Protein AF-A0A6I9PWW5-F1 (afdb_monomer)

Secondary structure (DSSP, 8-state):
-------------HHHHHHHHHHHHHHHHHHHHHHHHHHHHHHH----SGGGSTT---HHHHHHHHHHHHHHHHHHIIIIIS---HHHHHHHHHTS-HHHHHHHHHHHHHHHHHTT-SPPP------

Sequence (127 aa):
MPRCRNRKTVNLYPFQIHSIFLSSFGSLIGPFGGFFASGFKRAFKIKDFANTIPGHGGIMDRFDCQYLMATFTHVYIASFIRGPNPSKVLQQLLMLQPIQQLGVFHTLHSHLRERGMLPPAAAPQAE

Mean predicted aligned error: 14.58 Å

InterPro domains:
  IPR000374 Phosphatidate cytidylyltransferase [PS01315] (38-64)
  IPR016720 Phosphatidate cytidylyltransferase, eukaryota [PTHR13773] (3-118)

Organism: NCBI:txid8208

pLDDT: mean 76.42, std 14.26, range [38.59, 92.69]

Radius of gyration: 27.8 Å; Cα contacts (8 Å, |Δi|>4): 27; chains: 1; bounding box: 57×75×75 Å

Foldseek 3Di:
DDDDPDDDDDDDDPVNVVCVVLVVVCVVCVVVLVVVQVVVCVVPVDPPVQVVDPPDPCPPSVCVSVVVSVVVVVVCCVPPPDDDDVVVVVVVLVPDPPVVNVVVVVVVVVVCVVVVNDDDPPDPPDD

Solvent-accessible surface area (backbone atoms only — not comparable to full-atom values): 7943 Å² total; per-residue (Å²): 136,85,83,82,81,81,77,78,83,76,88,78,55,73,68,57,59,54,48,51,55,54,49,54,50,47,66,64,49,55,65,50,24,60,51,49,37,56,51,52,63,63,72,63,74,72,84,72,81,61,77,83,55,89,85,68,82,54,64,67,42,53,49,53,40,50,50,53,52,48,52,51,51,52,51,47,41,56,70,77,66,47,69,90,48,68,69,59,53,51,51,56,49,70,72,43,56,72,71,59,40,51,54,52,48,54,55,52,52,52,53,38,42,75,69,65,77,47,78,75,77,78,68,82,79,83,127

Structure (mmCIF, N/CA/C/O backbone):
data_AF-A0A6I9PWW5-F1
#
_entry.id   AF-A0A6I9PWW5-F1
#
loop_
_atom_site.group_PDB
_atom_site.id
_atom_site.type_symbol
_atom_site.label_atom_id
_atom_site.label_alt_id
_atom_site.label_comp_id
_atom_site.label_asym_id
_atom_site.label_entity_id
_atom_site.label_seq_id
_atom_site.pdbx_PDB_ins_code
_atom_site.Cartn_x
_atom_site.Cartn_y
_atom_site.Cartn_z
_atom_site.occupancy
_atom_site.B_iso_or_equiv
_atom_site.auth_seq_id
_atom_site.auth_comp_id
_atom_site.auth_asym_id
_atom_site.auth_atom_id
_atom_site.pdbx_PDB_model_num
ATOM 1 N N . MET A 1 1 ? -6.521 -50.732 4.452 1.00 44.50 1 MET A N 1
ATOM 2 C CA . MET A 1 1 ? -5.365 -49.870 4.798 1.00 44.50 1 MET A CA 1
ATOM 3 C C . MET A 1 1 ? -5.805 -48.407 4.795 1.00 44.50 1 MET A C 1
ATOM 5 O O . MET A 1 1 ? -6.199 -47.942 3.730 1.00 44.50 1 MET A O 1
ATOM 9 N N . PRO A 1 2 ? -5.787 -47.675 5.925 1.00 56.53 2 PRO A N 1
ATOM 10 C CA . PRO A 1 2 ? -6.132 -46.255 5.942 1.00 56.53 2 PRO A CA 1
ATOM 11 C C . PRO A 1 2 ? -4.874 -45.377 5.797 1.00 56.53 2 PRO A C 1
ATOM 13 O O . PRO A 1 2 ? -3.888 -45.550 6.508 1.00 56.53 2 PRO A O 1
ATOM 16 N N . ARG A 1 3 ? -4.901 -44.421 4.858 1.00 60.81 3 ARG A N 1
ATOM 17 C CA . ARG A 1 3 ? -3.882 -43.367 4.697 1.00 60.81 3 ARG A CA 1
ATOM 18 C C . ARG A 1 3 ? -4.080 -42.309 5.790 1.00 60.81 3 ARG A C 1
ATOM 20 O O . ARG A 1 3 ? -5.031 -41.534 5.721 1.00 60.81 3 ARG A O 1
ATOM 27 N N . CYS A 1 4 ? -3.165 -42.221 6.753 1.00 55.47 4 CYS A N 1
ATOM 28 C CA . CYS A 1 4 ? -3.089 -41.089 7.679 1.00 55.47 4 CYS A CA 1
ATOM 29 C C . CYS A 1 4 ? -2.702 -39.814 6.909 1.00 55.47 4 CYS A C 1
ATOM 31 O O . CYS A 1 4 ? -1.545 -39.615 6.537 1.00 55.47 4 CYS A O 1
ATOM 33 N N . ARG A 1 5 ? -3.677 -38.940 6.638 1.00 69.31 5 ARG A N 1
ATOM 34 C CA . ARG A 1 5 ? -3.452 -37.603 6.073 1.00 69.31 5 ARG A CA 1
ATOM 35 C C . ARG A 1 5 ? -2.875 -36.705 7.171 1.00 69.31 5 ARG A C 1
ATOM 37 O O . ARG A 1 5 ? -3.615 -36.115 7.949 1.00 69.31 5 ARG A O 1
ATOM 44 N N . ASN A 1 6 ? -1.548 -36.626 7.234 1.00 63.56 6 ASN A N 1
ATOM 45 C CA . ASN A 1 6 ? -0.812 -35.745 8.138 1.00 63.56 6 ASN A CA 1
ATOM 46 C C . ASN A 1 6 ? -1.094 -34.272 7.776 1.00 63.56 6 ASN A C 1
ATOM 48 O O . ASN A 1 6 ? -0.493 -33.721 6.852 1.00 63.56 6 ASN A O 1
ATOM 52 N N . ARG A 1 7 ? -2.059 -33.641 8.456 1.00 60.31 7 ARG A N 1
ATOM 53 C CA . ARG A 1 7 ? -2.260 -32.189 8.395 1.00 60.31 7 ARG A CA 1
ATOM 54 C C . ARG A 1 7 ? -1.186 -31.533 9.258 1.00 60.31 7 ARG A C 1
ATOM 56 O O . ARG A 1 7 ? -1.355 -31.404 10.464 1.00 60.31 7 ARG A O 1
ATOM 63 N N . LYS A 1 8 ? -0.089 -31.102 8.634 1.00 73.38 8 LYS A N 1
ATOM 64 C CA . LYS A 1 8 ? 0.874 -30.206 9.281 1.00 73.38 8 LYS A CA 1
ATOM 65 C C . LYS A 1 8 ? 0.184 -28.858 9.504 1.00 73.38 8 LYS A C 1
ATOM 67 O O . LYS A 1 8 ? -0.067 -28.132 8.545 1.00 73.38 8 LYS A O 1
ATOM 72 N N . THR A 1 9 ? -0.174 -28.544 10.744 1.00 76.06 9 THR A N 1
ATOM 73 C CA . THR A 1 9 ? -0.642 -27.207 11.123 1.00 76.06 9 THR A CA 1
ATOM 74 C C . THR A 1 9 ? 0.554 -26.265 11.094 1.00 76.06 9 THR A C 1
ATOM 76 O O . THR A 1 9 ? 1.461 -26.386 11.916 1.00 76.06 9 THR A O 1
ATOM 79 N N . VAL A 1 10 ? 0.591 -25.365 10.115 1.00 76.62 10 VAL A N 1
ATOM 80 C CA . VAL A 1 10 ? 1.613 -24.317 10.040 1.00 76.62 10 VAL A CA 1
ATOM 81 C C . VAL A 1 10 ? 1.153 -23.124 10.866 1.00 76.62 10 VAL A C 1
ATOM 83 O O . VAL A 1 10 ? 0.047 -22.622 10.675 1.00 76.62 10 VAL A O 1
ATOM 86 N N . ASN A 1 11 ? 1.987 -22.694 11.809 1.00 80.62 11 ASN A N 1
ATOM 87 C CA . ASN A 1 11 ? 1.721 -21.498 12.594 1.00 80.62 11 ASN A CA 1
ATOM 88 C C . ASN A 1 11 ? 2.230 -20.295 11.792 1.00 80.62 11 ASN A C 1
ATOM 90 O O . ASN A 1 11 ? 3.439 -20.119 11.642 1.00 80.62 11 ASN A O 1
ATOM 94 N N . LEU A 1 12 ? 1.306 -19.545 11.192 1.00 79.62 12 LEU A N 1
ATOM 95 C CA . LEU A 1 12 ? 1.622 -18.391 10.357 1.00 79.62 12 LEU A CA 1
ATOM 96 C C . LEU A 1 12 ? 1.495 -17.116 11.182 1.00 79.62 12 LEU A C 1
ATOM 98 O O . LEU A 1 12 ? 0.441 -16.832 11.750 1.00 79.62 12 LEU A O 1
ATOM 102 N N . TYR A 1 13 ? 2.558 -16.324 11.208 1.00 86.06 13 TYR A N 1
ATOM 103 C CA . TYR A 1 13 ? 2.501 -14.992 11.793 1.00 86.06 13 TYR A CA 1
ATOM 104 C C . TYR A 1 13 ? 1.826 -14.017 10.818 1.00 86.06 13 TYR A C 1
ATOM 106 O O . TYR A 1 13 ? 2.004 -14.145 9.604 1.00 86.06 13 TYR A O 1
ATOM 114 N N . PRO A 1 14 ? 1.113 -12.987 11.308 1.00 83.19 14 PRO A N 1
ATOM 115 C CA . PRO A 1 14 ? 0.413 -12.024 10.452 1.00 83.19 14 PRO A CA 1
ATOM 116 C C . PRO A 1 14 ? 1.338 -11.344 9.429 1.00 83.19 14 PRO A C 1
ATOM 118 O O . PRO A 1 14 ? 0.931 -11.096 8.295 1.00 83.19 14 PRO A O 1
ATOM 121 N N . PHE A 1 15 ? 2.617 -11.132 9.765 1.00 86.94 15 PHE A N 1
ATOM 122 C CA . PHE A 1 15 ? 3.592 -10.570 8.823 1.00 86.94 15 PHE A CA 1
ATOM 123 C C . PHE A 1 15 ? 3.823 -11.459 7.588 1.00 86.94 15 PHE A C 1
ATOM 125 O O . PHE A 1 15 ? 4.075 -10.938 6.504 1.00 86.94 15 PHE A O 1
ATOM 132 N N . GLN A 1 16 ? 3.725 -12.787 7.734 1.00 90.94 16 GLN A N 1
ATOM 133 C CA . GLN A 1 16 ? 3.949 -13.743 6.644 1.00 90.94 16 GLN A CA 1
ATOM 134 C C . GLN A 1 16 ? 2.804 -13.697 5.634 1.00 90.94 16 GLN A C 1
ATOM 136 O O . GLN A 1 16 ? 3.020 -13.823 4.435 1.00 90.94 16 GLN A O 1
ATOM 141 N N . ILE A 1 17 ? 1.581 -13.463 6.109 1.00 89.00 17 ILE A N 1
ATOM 142 C CA . ILE A 1 17 ? 0.425 -13.278 5.233 1.00 89.00 17 ILE A CA 1
ATOM 143 C C . ILE A 1 17 ? 0.634 -12.009 4.400 1.00 89.00 17 ILE A C 1
ATOM 145 O O . ILE A 1 17 ? 0.533 -12.047 3.175 1.00 89.00 17 ILE A O 1
ATOM 149 N N . HIS A 1 18 ? 1.016 -10.899 5.039 1.00 90.81 18 HIS A N 1
ATOM 150 C CA . HIS A 1 18 ? 1.260 -9.649 4.324 1.00 90.81 18 HIS A CA 1
ATOM 151 C C . HIS A 1 18 ? 2.427 -9.732 3.334 1.00 90.81 18 HIS A C 1
ATOM 153 O O . HIS A 1 18 ? 2.329 -9.153 2.252 1.00 90.81 18 HIS A O 1
ATOM 159 N N . SER A 1 19 ? 3.501 -10.455 3.666 1.00 91.00 19 SER A N 1
ATOM 160 C CA . SER A 1 19 ? 4.646 -10.613 2.767 1.00 91.00 19 SER A CA 1
ATOM 161 C C . SER A 1 19 ? 4.294 -11.411 1.513 1.00 91.00 19 SER A C 1
ATOM 163 O O . SER A 1 19 ? 4.776 -11.063 0.439 1.00 91.00 19 SER A O 1
ATOM 165 N N . ILE A 1 20 ? 3.408 -12.411 1.606 1.00 92.69 20 ILE A N 1
ATOM 166 C CA . ILE A 1 20 ? 2.923 -13.171 0.443 1.00 92.69 20 ILE A CA 1
ATOM 167 C C . ILE A 1 20 ? 2.188 -12.254 -0.540 1.00 92.69 20 ILE A C 1
ATOM 169 O O . ILE A 1 20 ? 2.466 -12.297 -1.741 1.00 92.69 20 ILE A O 1
ATOM 173 N N . PHE A 1 21 ? 1.294 -11.393 -0.051 1.00 90.31 21 PHE A N 1
ATOM 174 C CA . PHE A 1 21 ? 0.572 -10.443 -0.903 1.00 90.31 21 PHE A CA 1
ATOM 175 C C . PHE A 1 21 ? 1.508 -9.415 -1.549 1.00 90.31 21 PHE A C 1
ATOM 177 O O . PHE A 1 21 ? 1.437 -9.196 -2.758 1.00 90.31 21 PHE A O 1
ATOM 184 N N . LEU A 1 22 ? 2.419 -8.826 -0.767 1.00 91.56 22 LEU A N 1
ATOM 185 C CA . LEU A 1 22 ? 3.349 -7.808 -1.264 1.00 91.56 22 LEU A CA 1
ATOM 186 C C . LEU A 1 22 ? 4.339 -8.388 -2.291 1.00 91.56 22 LEU A C 1
ATOM 188 O O . LEU A 1 22 ? 4.609 -7.769 -3.318 1.00 91.56 22 LEU A O 1
ATOM 192 N N . SER A 1 23 ? 4.829 -9.604 -2.033 1.00 92.12 23 SER A N 1
ATOM 193 C CA . SER A 1 23 ? 5.684 -10.384 -2.936 1.00 92.12 23 SER A CA 1
ATOM 194 C C . SER A 1 23 ? 4.977 -10.703 -4.252 1.00 92.12 23 SER A C 1
ATOM 196 O O . SER A 1 23 ? 5.517 -10.442 -5.327 1.00 92.12 23 SER A O 1
ATOM 198 N N . SER A 1 24 ? 3.739 -11.201 -4.175 1.00 92.25 24 SER A N 1
ATOM 199 C CA . SER A 1 24 ? 2.951 -11.558 -5.360 1.00 92.25 24 SER A CA 1
ATOM 200 C C . SER A 1 24 ? 2.702 -10.337 -6.244 1.00 92.25 24 SER A C 1
ATOM 202 O O . SER A 1 24 ? 2.892 -10.401 -7.456 1.00 92.25 24 SER A O 1
ATOM 204 N N . PHE A 1 25 ? 2.351 -9.199 -5.638 1.00 90.12 25 PHE A N 1
ATOM 205 C CA . PHE A 1 25 ? 2.191 -7.943 -6.364 1.00 90.12 25 PHE A CA 1
ATOM 206 C C . PHE A 1 25 ? 3.499 -7.492 -7.031 1.00 90.12 25 PHE A C 1
ATOM 208 O O . PHE A 1 25 ? 3.513 -7.211 -8.228 1.00 90.12 25 PHE A O 1
ATOM 215 N N . GLY A 1 26 ? 4.612 -7.482 -6.290 1.00 88.94 26 GLY A N 1
ATOM 216 C CA . GLY A 1 26 ? 5.918 -7.094 -6.827 1.00 88.94 26 GLY A CA 1
ATOM 217 C C . GLY A 1 26 ? 6.375 -7.978 -7.989 1.00 88.94 26 GLY A C 1
ATOM 218 O O . GLY A 1 26 ? 6.894 -7.469 -8.980 1.00 88.94 26 GLY A O 1
ATOM 219 N N . SER A 1 27 ? 6.118 -9.285 -7.912 1.00 90.56 27 SER A N 1
ATOM 220 C CA . SER A 1 27 ? 6.433 -10.230 -8.987 1.00 90.56 27 SER A CA 1
ATOM 221 C C . SER A 1 27 ? 5.629 -9.972 -10.262 1.00 90.56 27 SER A C 1
ATOM 223 O O . SER A 1 27 ? 6.140 -10.212 -11.354 1.00 90.56 27 SER A O 1
ATOM 225 N N . LEU A 1 28 ? 4.382 -9.511 -10.141 1.00 86.44 28 LEU A N 1
ATOM 226 C CA . LEU A 1 28 ? 3.533 -9.196 -11.288 1.00 86.44 28 LEU A CA 1
ATOM 227 C C . LEU A 1 28 ? 3.891 -7.845 -11.908 1.00 86.44 28 LEU A C 1
ATOM 229 O O . LEU A 1 28 ? 3.921 -7.741 -13.127 1.00 86.44 28 LEU A O 1
ATOM 233 N N . ILE A 1 29 ? 4.182 -6.829 -11.091 1.00 84.75 29 ILE A N 1
ATOM 234 C CA . ILE A 1 29 ? 4.450 -5.456 -11.547 1.00 84.75 29 ILE A CA 1
ATOM 235 C C . ILE A 1 29 ? 5.893 -5.247 -12.018 1.00 84.75 29 ILE A C 1
ATOM 237 O O . ILE A 1 29 ? 6.127 -4.454 -12.931 1.00 84.75 29 ILE A O 1
ATOM 241 N N . GLY A 1 30 ? 6.857 -5.989 -11.466 1.00 81.12 30 GLY A N 1
ATOM 242 C CA . GLY A 1 30 ? 8.274 -5.896 -11.833 1.00 81.12 30 GLY A CA 1
ATOM 243 C C . GLY A 1 30 ? 8.539 -5.952 -13.349 1.00 81.12 30 GLY A C 1
ATOM 244 O O . GLY A 1 30 ? 9.214 -5.060 -13.867 1.00 81.12 30 GLY A O 1
ATOM 245 N N . PRO A 1 31 ? 7.969 -6.921 -14.092 1.00 80.06 31 PRO A N 1
ATOM 246 C CA . PRO A 1 31 ? 8.082 -6.979 -15.550 1.00 80.06 31 PRO A CA 1
ATOM 247 C C . PRO A 1 31 ? 7.508 -5.749 -16.272 1.00 80.06 31 PRO A C 1
ATOM 249 O O . PRO A 1 31 ? 8.079 -5.305 -17.268 1.00 80.06 31 PRO A O 1
ATOM 252 N N . PHE A 1 32 ? 6.418 -5.156 -15.769 1.00 78.00 32 PHE A N 1
ATOM 253 C CA . PHE A 1 32 ? 5.787 -3.981 -16.385 1.00 78.00 32 PHE A CA 1
ATOM 254 C C . PHE A 1 32 ? 6.635 -2.712 -16.268 1.00 78.00 32 PHE A C 1
ATOM 256 O O . PHE A 1 32 ? 6.605 -1.894 -17.186 1.00 78.00 32 PHE A O 1
ATOM 263 N N . GLY A 1 33 ? 7.454 -2.574 -15.220 1.00 73.62 33 GLY A N 1
ATOM 264 C CA . GLY A 1 33 ? 8.380 -1.443 -15.082 1.00 73.62 33 GLY A CA 1
ATOM 265 C C . GLY A 1 33 ? 9.387 -1.349 -16.236 1.00 73.62 33 GLY A C 1
ATOM 266 O O . GLY A 1 33 ? 9.632 -0.267 -16.765 1.00 73.62 33 GLY A O 1
ATOM 267 N N . GLY A 1 34 ? 9.903 -2.492 -16.705 1.00 70.00 34 GLY A N 1
ATOM 268 C CA . GLY A 1 34 ? 10.798 -2.548 -17.869 1.00 70.00 34 GLY A CA 1
ATOM 269 C C . GLY A 1 34 ? 10.105 -2.200 -19.195 1.00 70.00 34 GLY A C 1
ATOM 270 O O . GLY A 1 34 ? 10.721 -1.616 -20.093 1.00 70.00 34 GLY A O 1
ATOM 271 N N . PHE A 1 35 ? 8.809 -2.504 -19.318 1.00 74.00 35 PHE A N 1
ATOM 272 C CA . PHE A 1 35 ? 8.008 -2.120 -20.482 1.00 74.00 35 PHE A CA 1
ATOM 273 C C . PHE A 1 35 ? 7.651 -0.629 -20.482 1.00 74.00 35 PHE A C 1
ATOM 275 O O . PHE A 1 35 ? 7.715 -0.002 -21.540 1.00 74.00 35 PHE A O 1
ATOM 282 N N . PHE A 1 36 ? 7.342 -0.050 -19.318 1.00 74.38 36 PHE A N 1
ATOM 283 C CA . PHE A 1 36 ? 7.072 1.383 -19.157 1.00 74.38 36 PHE A CA 1
ATOM 284 C C . PHE A 1 36 ? 8.288 2.226 -19.535 1.00 74.38 36 PHE A C 1
ATOM 286 O O . PHE A 1 36 ? 8.203 3.078 -20.417 1.00 74.38 36 PHE A O 1
ATOM 293 N N . ALA A 1 37 ? 9.443 1.874 -18.976 1.00 70.50 37 ALA A N 1
ATOM 294 C CA . ALA A 1 37 ? 10.765 2.347 -19.362 1.00 70.50 37 ALA A CA 1
ATOM 295 C C . ALA A 1 37 ? 10.974 2.389 -20.887 1.00 70.50 37 ALA A C 1
ATOM 297 O O . ALA A 1 37 ? 11.267 3.427 -21.488 1.00 70.50 37 ALA A O 1
ATOM 298 N N . SER A 1 38 ? 10.795 1.240 -21.545 1.00 71.75 38 SER A N 1
ATOM 299 C CA . SER A 1 38 ? 10.969 1.099 -22.994 1.00 71.75 38 SER A CA 1
ATOM 300 C C . SER A 1 38 ? 9.967 1.947 -23.797 1.00 71.75 38 SER A C 1
ATOM 302 O O . SER A 1 38 ? 10.342 2.607 -24.770 1.00 71.75 38 SER A O 1
ATOM 304 N N . GLY A 1 39 ? 8.700 1.984 -23.373 1.00 74.38 39 GLY A N 1
ATOM 305 C CA . GLY A 1 39 ? 7.639 2.763 -24.013 1.00 74.38 39 GLY A CA 1
ATOM 306 C C . GLY A 1 39 ? 7.836 4.272 -23.879 1.00 74.38 39 GLY A C 1
ATOM 307 O O . GLY A 1 39 ? 7.699 4.996 -24.865 1.00 74.38 39 GLY A O 1
ATOM 308 N N . PHE A 1 40 ? 8.234 4.741 -22.697 1.00 74.25 40 PHE A N 1
ATOM 309 C CA . PHE A 1 40 ? 8.474 6.154 -22.411 1.00 74.25 40 PHE A CA 1
ATOM 310 C C . PHE A 1 40 ? 9.679 6.687 -23.196 1.00 74.25 40 PHE A C 1
ATOM 312 O O . PHE A 1 40 ? 9.589 7.735 -23.840 1.00 74.25 40 PHE A O 1
ATOM 319 N N . LYS A 1 41 ? 10.768 5.902 -23.265 1.00 68.56 41 LYS A N 1
ATOM 320 C CA . LYS A 1 41 ? 11.927 6.194 -24.129 1.00 68.56 41 LYS A CA 1
ATOM 321 C C . LYS A 1 41 ? 11.537 6.342 -25.605 1.00 68.56 41 LYS A C 1
ATOM 323 O O . LYS A 1 41 ? 12.120 7.161 -26.312 1.00 68.56 41 LYS A O 1
ATOM 328 N N . ARG A 1 42 ? 10.536 5.589 -26.080 1.00 70.88 42 ARG A N 1
ATOM 329 C CA . ARG A 1 42 ? 10.038 5.674 -27.464 1.00 70.88 42 ARG A CA 1
ATOM 330 C C . ARG A 1 42 ? 9.090 6.856 -27.687 1.00 70.88 42 ARG A C 1
ATOM 332 O O . ARG A 1 42 ? 9.125 7.455 -28.758 1.00 70.88 42 ARG A O 1
ATOM 339 N N . ALA A 1 43 ? 8.260 7.180 -26.697 1.00 70.81 43 ALA A N 1
ATOM 340 C CA . ALA A 1 43 ? 7.262 8.244 -26.777 1.00 70.81 43 ALA A CA 1
ATOM 341 C C . ALA A 1 43 ? 7.888 9.643 -26.774 1.00 70.81 43 ALA A C 1
ATOM 343 O O . ALA A 1 43 ? 7.421 10.517 -27.499 1.00 70.81 43 ALA A O 1
ATOM 344 N N . PHE A 1 44 ? 8.960 9.851 -26.005 1.00 65.19 44 PHE A N 1
ATOM 345 C CA . PHE A 1 44 ? 9.507 11.194 -25.843 1.00 65.19 44 PHE A CA 1
ATOM 346 C C . PHE A 1 44 ? 10.520 11.604 -26.901 1.00 65.19 44 PHE A C 1
ATOM 348 O O . PHE A 1 44 ? 10.733 12.799 -27.020 1.00 65.19 44 PHE A O 1
ATOM 355 N N . LYS A 1 45 ? 11.123 10.691 -27.684 1.00 61.62 45 LYS A N 1
ATOM 356 C CA . LYS A 1 45 ? 12.115 10.982 -28.757 1.00 61.62 45 LYS A CA 1
ATOM 357 C C . LYS A 1 45 ? 13.270 11.951 -28.396 1.00 61.62 45 LYS A C 1
ATOM 359 O O . LYS A 1 45 ? 14.118 12.211 -29.243 1.00 61.62 45 LYS A O 1
ATOM 364 N N . ILE A 1 46 ? 13.341 12.450 -27.162 1.00 53.78 46 ILE A N 1
ATOM 365 C CA . ILE A 1 46 ? 14.328 13.390 -26.645 1.00 53.78 46 ILE A CA 1
ATOM 366 C C . ILE A 1 46 ? 15.464 12.552 -26.078 1.00 53.78 46 ILE A C 1
ATOM 368 O O . ILE A 1 46 ? 15.334 11.901 -25.041 1.00 53.78 46 ILE A O 1
ATOM 372 N N . LYS A 1 47 ? 16.582 12.552 -26.797 1.00 56.78 47 LYS A N 1
ATOM 373 C CA . LYS A 1 47 ? 17.806 11.839 -26.442 1.00 56.78 47 LYS A CA 1
ATOM 374 C C . LYS A 1 47 ? 18.774 12.726 -25.648 1.00 56.78 47 LYS A C 1
ATOM 376 O O . LYS A 1 47 ? 19.947 12.413 -25.609 1.00 56.78 47 LYS A O 1
ATOM 381 N N . ASP A 1 48 ? 18.329 13.799 -24.987 1.00 50.28 48 ASP A N 1
ATOM 382 C CA . ASP A 1 48 ? 19.276 14.838 -24.531 1.00 50.28 48 ASP A CA 1
ATOM 383 C C . ASP A 1 48 ? 19.140 15.310 -23.076 1.00 50.28 48 ASP A C 1
ATOM 385 O O . ASP A 1 48 ? 19.671 16.355 -22.722 1.00 50.28 48 ASP A O 1
ATOM 389 N N . PHE A 1 49 ? 18.550 14.509 -22.182 1.00 48.25 49 PHE A N 1
ATOM 390 C CA . PHE A 1 49 ? 18.824 14.657 -20.735 1.00 48.25 49 PHE A CA 1
ATOM 391 C C . PHE A 1 49 ? 19.840 13.630 -20.206 1.00 48.25 49 PHE A C 1
ATOM 393 O O . PHE A 1 49 ? 20.229 13.677 -19.043 1.00 48.25 49 PHE A O 1
ATOM 400 N N . ALA A 1 50 ? 20.315 12.718 -21.061 1.00 48.44 50 ALA A N 1
ATOM 401 C CA . ALA A 1 50 ? 21.323 11.713 -20.716 1.00 48.44 50 ALA A CA 1
ATOM 402 C C . ALA A 1 50 ? 22.779 12.203 -20.887 1.00 48.44 50 ALA A C 1
ATOM 404 O O . ALA A 1 50 ? 23.703 11.474 -20.536 1.00 48.44 50 ALA A O 1
ATOM 405 N N . ASN A 1 51 ? 23.006 13.420 -21.397 1.00 46.88 51 ASN A N 1
ATOM 406 C CA . ASN A 1 51 ? 24.357 13.928 -21.678 1.00 46.88 51 ASN A CA 1
ATOM 407 C C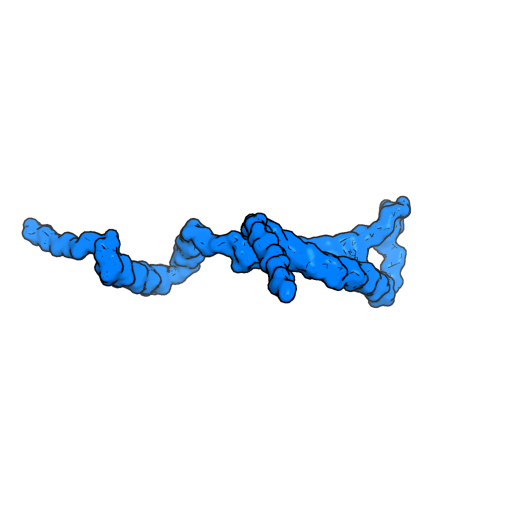 . ASN A 1 51 ? 25.067 14.555 -20.468 1.00 46.88 51 ASN A C 1
ATOM 409 O O . ASN A 1 51 ? 26.226 14.939 -20.587 1.00 46.88 51 ASN A O 1
ATOM 413 N N . THR A 1 52 ? 24.430 14.652 -19.298 1.00 48.53 52 THR A N 1
ATOM 414 C CA . THR A 1 52 ? 25.104 15.209 -18.112 1.00 48.53 52 THR A CA 1
ATOM 415 C C . THR A 1 52 ? 25.906 14.157 -17.337 1.00 48.53 52 THR A C 1
ATOM 417 O O . THR A 1 52 ? 26.843 14.527 -16.638 1.00 48.53 52 THR A O 1
ATOM 420 N N . ILE A 1 53 ? 25.612 12.852 -17.464 1.00 51.62 53 ILE A N 1
ATOM 421 C CA . ILE A 1 53 ? 26.374 11.795 -16.768 1.00 51.62 53 ILE A CA 1
ATOM 422 C C . ILE A 1 53 ? 26.502 10.545 -17.664 1.00 51.62 53 ILE A C 1
ATOM 424 O O . ILE A 1 53 ? 25.568 9.740 -17.743 1.00 51.62 53 ILE A O 1
ATOM 428 N N . PRO A 1 54 ? 27.649 10.346 -18.339 1.00 44.56 54 PRO A N 1
ATOM 429 C CA . PRO A 1 54 ? 27.860 9.214 -19.229 1.00 44.56 54 PRO A CA 1
ATOM 430 C C . PRO A 1 54 ? 28.061 7.936 -18.400 1.00 44.56 54 PRO A C 1
ATOM 432 O O . PRO A 1 54 ? 28.987 7.838 -17.601 1.00 44.56 54 PRO A O 1
ATOM 435 N N . GLY A 1 55 ? 27.179 6.947 -18.578 1.00 53.72 55 GLY A N 1
ATOM 436 C CA . GLY A 1 55 ? 27.348 5.590 -18.033 1.00 53.72 55 GLY A CA 1
ATOM 437 C C . GLY A 1 55 ? 26.342 5.138 -16.967 1.00 53.72 55 GLY A C 1
ATOM 438 O O . GLY A 1 55 ? 26.339 3.958 -16.619 1.00 53.72 55 GLY A O 1
ATOM 439 N N . HIS A 1 56 ? 25.443 6.001 -16.476 1.00 60.50 56 HIS A N 1
ATOM 440 C CA . HIS A 1 56 ? 24.402 5.583 -15.526 1.00 60.50 56 HIS A CA 1
ATOM 441 C C . HIS A 1 56 ? 23.094 5.261 -16.263 1.00 60.50 56 HIS A C 1
ATOM 443 O O . HIS A 1 56 ? 22.357 6.148 -16.686 1.00 60.50 56 HIS A O 1
ATOM 449 N N . GLY A 1 57 ? 22.817 3.970 -16.467 1.00 56.78 57 GLY A N 1
ATOM 450 C CA . GLY A 1 57 ? 21.593 3.513 -17.123 1.00 56.78 57 GLY A CA 1
ATOM 451 C C . GLY A 1 57 ? 20.332 4.063 -16.447 1.00 56.78 57 GLY A C 1
ATOM 452 O O . GLY A 1 57 ? 20.065 3.744 -15.290 1.00 56.78 57 GLY A O 1
ATOM 453 N N . GLY A 1 58 ? 19.580 4.870 -17.202 1.00 59.34 58 GLY A N 1
ATOM 454 C CA . GLY A 1 58 ? 18.165 5.203 -17.022 1.00 59.34 58 GLY A CA 1
ATOM 455 C C . GLY A 1 58 ? 17.691 5.362 -15.582 1.00 59.34 58 GLY A C 1
ATOM 456 O O . GLY A 1 58 ? 16.932 4.532 -15.093 1.00 59.34 58 GLY A O 1
ATOM 457 N N . ILE A 1 59 ? 18.073 6.458 -14.929 1.00 64.94 59 ILE A N 1
ATOM 458 C CA . ILE A 1 59 ? 17.470 6.905 -13.664 1.00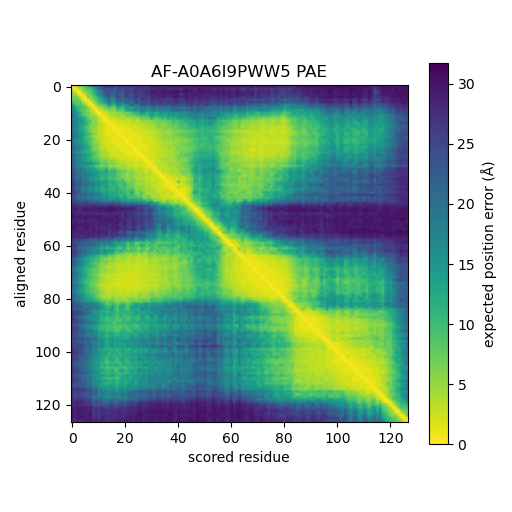 64.94 59 ILE A CA 1
ATOM 459 C C . ILE A 1 59 ? 15.931 6.834 -13.749 1.00 64.94 59 ILE A C 1
ATOM 461 O O . ILE A 1 59 ? 15.288 6.275 -12.867 1.00 64.94 59 ILE A O 1
ATOM 465 N N . MET A 1 60 ? 15.353 7.277 -14.869 1.00 65.81 60 MET A N 1
ATOM 466 C CA . MET A 1 60 ? 13.911 7.233 -15.126 1.00 65.81 60 MET A CA 1
ATOM 467 C C . MET A 1 60 ? 13.303 5.818 -15.111 1.00 65.81 60 MET A C 1
ATOM 469 O O . MET A 1 60 ? 12.247 5.629 -14.514 1.00 65.81 60 MET A O 1
ATOM 473 N N . ASP A 1 61 ? 13.990 4.817 -15.675 1.00 63.97 61 ASP A N 1
ATOM 474 C CA . ASP A 1 61 ? 13.536 3.414 -15.670 1.00 63.97 61 ASP A CA 1
ATOM 475 C C . ASP A 1 61 ? 13.515 2.835 -14.243 1.00 63.97 61 ASP A C 1
ATOM 477 O O . ASP A 1 61 ? 12.698 1.973 -13.919 1.00 63.97 61 ASP A O 1
ATOM 481 N N . ARG A 1 62 ? 14.414 3.315 -13.372 1.00 71.06 62 ARG A N 1
ATOM 482 C CA . ARG A 1 62 ? 14.487 2.899 -11.964 1.00 71.06 62 ARG A CA 1
ATOM 483 C C . ARG A 1 62 ? 13.454 3.621 -11.104 1.00 71.06 62 ARG A C 1
ATOM 485 O O . ARG A 1 62 ? 12.839 2.987 -10.250 1.00 71.06 62 ARG A O 1
ATOM 492 N N . PHE A 1 63 ? 13.249 4.914 -11.345 1.00 67.25 63 PHE A N 1
ATOM 493 C CA . PHE A 1 63 ? 12.327 5.735 -10.566 1.00 67.25 63 PHE A CA 1
ATOM 494 C C . PHE A 1 63 ? 10.860 5.380 -10.810 1.00 67.25 63 PHE A C 1
ATOM 496 O O . PHE A 1 63 ? 10.109 5.351 -9.843 1.00 67.25 63 PHE A O 1
ATOM 503 N N . ASP A 1 64 ? 10.449 5.058 -12.038 1.00 70.88 64 ASP A N 1
ATOM 504 C CA . ASP A 1 64 ? 9.036 4.772 -12.333 1.00 70.88 64 ASP A CA 1
ATOM 505 C C . ASP A 1 64 ? 8.546 3.497 -11.619 1.00 70.88 64 ASP A C 1
ATOM 507 O O . ASP A 1 64 ? 7.599 3.514 -10.829 1.00 70.88 64 ASP A O 1
ATOM 511 N N . CYS A 1 65 ? 9.289 2.397 -11.774 1.00 76.81 65 CYS A N 1
ATOM 512 C CA . CYS A 1 65 ? 8.977 1.135 -11.102 1.00 76.81 65 CYS A CA 1
ATOM 513 C C . CYS A 1 65 ? 9.031 1.267 -9.569 1.00 76.81 65 CYS A C 1
ATOM 515 O O . CYS A 1 65 ? 8.138 0.789 -8.864 1.00 76.81 65 CYS A O 1
ATOM 517 N N . GLN A 1 66 ? 10.047 1.957 -9.034 1.00 81.81 66 GLN A N 1
ATOM 518 C CA . GLN A 1 66 ? 10.166 2.174 -7.590 1.00 81.81 66 GLN A CA 1
ATOM 519 C C . GLN A 1 66 ? 9.051 3.063 -7.038 1.00 81.81 66 GLN A C 1
ATOM 521 O O . GLN A 1 66 ? 8.545 2.780 -5.954 1.00 81.81 66 GLN A O 1
ATOM 526 N N . TYR A 1 67 ? 8.637 4.100 -7.766 1.00 84.75 67 TYR A N 1
ATOM 527 C CA . TY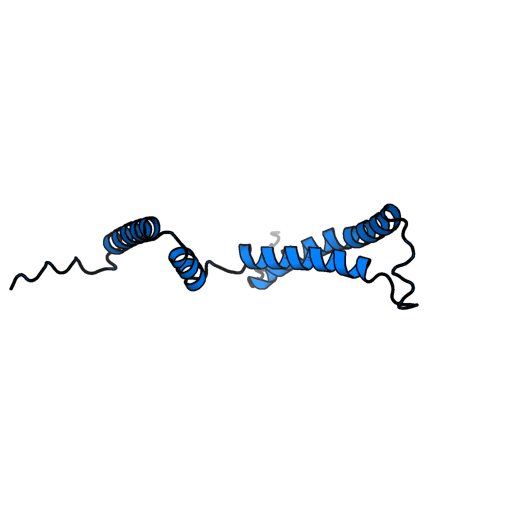R A 1 67 ? 7.571 4.999 -7.335 1.00 84.75 67 TYR A CA 1
ATOM 528 C C . TYR A 1 67 ? 6.214 4.289 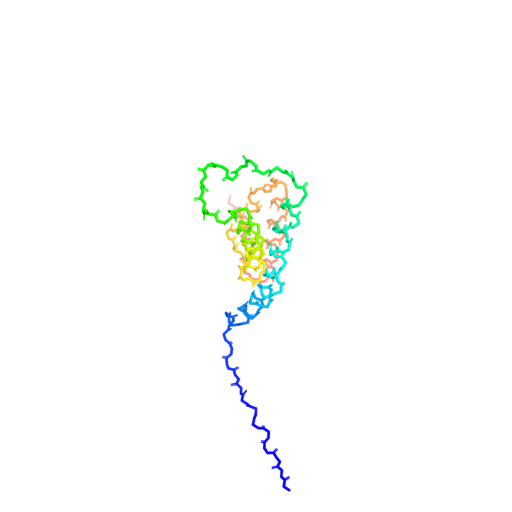-7.293 1.00 84.75 67 TYR A C 1
ATOM 530 O O . TYR A 1 67 ? 5.469 4.426 -6.316 1.00 84.75 67 TYR A O 1
ATOM 538 N N . LEU A 1 68 ? 5.921 3.460 -8.299 1.00 84.38 68 LEU A N 1
ATOM 539 C CA . LEU A 1 68 ? 4.709 2.642 -8.343 1.00 84.38 68 LEU A CA 1
ATOM 540 C C . LEU A 1 68 ? 4.693 1.632 -7.181 1.00 84.38 68 LEU A C 1
ATOM 542 O O . LEU A 1 68 ? 3.725 1.565 -6.419 1.00 84.38 68 LEU A O 1
ATOM 546 N N . MET A 1 69 ? 5.803 0.917 -6.969 1.00 86.69 69 MET A N 1
ATOM 547 C CA . MET A 1 69 ? 5.951 -0.026 -5.854 1.00 86.69 69 MET A CA 1
ATOM 548 C C . MET A 1 69 ? 5.849 0.654 -4.482 1.00 86.69 69 MET A C 1
ATOM 550 O O . MET A 1 69 ? 5.208 0.116 -3.574 1.00 86.69 69 MET A O 1
ATOM 554 N N . ALA A 1 70 ? 6.443 1.838 -4.321 1.00 89.38 70 ALA A N 1
ATOM 555 C CA . ALA A 1 70 ? 6.390 2.611 -3.084 1.00 89.38 70 ALA A CA 1
ATOM 556 C C . ALA A 1 70 ? 4.968 3.093 -2.778 1.00 89.38 70 ALA A C 1
ATOM 558 O O . ALA A 1 70 ? 4.490 2.922 -1.655 1.00 89.38 70 ALA A O 1
ATOM 559 N N . THR A 1 71 ? 4.268 3.631 -3.779 1.00 89.81 71 THR A N 1
ATOM 560 C CA . THR A 1 71 ? 2.884 4.105 -3.637 1.00 89.81 71 THR A CA 1
ATOM 561 C C . THR A 1 71 ? 1.955 2.961 -3.251 1.00 89.81 71 THR A C 1
ATOM 563 O O . THR A 1 71 ? 1.196 3.076 -2.287 1.00 89.81 71 THR A O 1
ATOM 566 N N . PHE A 1 72 ? 2.068 1.820 -3.937 1.00 90.38 72 PHE A N 1
ATOM 567 C CA . PHE A 1 72 ? 1.294 0.631 -3.598 1.00 90.38 72 PHE A CA 1
ATOM 568 C C . PHE A 1 72 ? 1.582 0.148 -2.176 1.00 90.38 72 PHE A C 1
ATOM 570 O O . PHE A 1 72 ? 0.656 -0.062 -1.395 1.00 90.38 72 PHE A O 1
ATOM 577 N N . THR A 1 73 ? 2.859 0.020 -1.808 1.00 90.88 73 THR A N 1
ATOM 578 C CA . THR A 1 73 ? 3.257 -0.433 -0.468 1.00 90.88 73 THR A CA 1
ATOM 579 C C . THR A 1 73 ? 2.730 0.510 0.611 1.00 90.88 73 THR A C 1
ATOM 581 O O . THR A 1 73 ? 2.239 0.057 1.643 1.00 90.88 73 THR A O 1
ATOM 584 N N . HIS A 1 74 ? 2.765 1.822 0.370 1.00 90.81 74 HIS A N 1
ATOM 585 C CA . HIS A 1 74 ? 2.229 2.813 1.293 1.00 90.81 74 HIS A CA 1
ATOM 586 C C . HIS A 1 74 ? 0.718 2.654 1.499 1.00 90.81 74 HIS A C 1
ATOM 588 O O . HIS A 1 74 ? 0.262 2.597 2.643 1.00 90.81 74 HIS A O 1
ATOM 594 N N . VAL A 1 75 ? -0.054 2.539 0.414 1.00 89.75 75 VAL A N 1
ATOM 595 C CA . VAL A 1 75 ? -1.507 2.315 0.485 1.00 89.75 75 VAL A CA 1
ATOM 596 C C . VAL A 1 75 ? -1.810 0.984 1.167 1.00 89.75 75 VAL A C 1
ATOM 598 O O . VAL A 1 75 ? -2.649 0.931 2.060 1.00 89.75 75 VAL A O 1
ATOM 601 N N . TYR A 1 76 ? -1.073 -0.074 0.835 1.00 90.75 76 TYR A N 1
ATOM 602 C CA . TYR A 1 76 ? -1.251 -1.386 1.443 1.00 90.75 76 TYR A CA 1
ATOM 603 C C . TYR A 1 76 ? -1.023 -1.355 2.962 1.00 90.75 76 TYR A C 1
ATOM 605 O O . TYR A 1 76 ? -1.850 -1.847 3.728 1.00 90.75 76 TYR A O 1
ATOM 613 N N . ILE A 1 77 ? 0.057 -0.712 3.419 1.00 89.12 77 ILE A N 1
ATOM 614 C CA . ILE A 1 77 ? 0.327 -0.531 4.851 1.00 89.12 77 ILE A CA 1
ATOM 615 C C . ILE A 1 77 ? -0.773 0.314 5.503 1.00 89.12 77 ILE A C 1
ATOM 617 O O . ILE A 1 77 ? -1.220 -0.013 6.600 1.00 89.12 77 ILE A O 1
ATOM 621 N N . ALA A 1 78 ? -1.209 1.397 4.859 1.00 86.56 78 ALA A N 1
ATOM 622 C CA . ALA A 1 78 ? -2.226 2.290 5.405 1.00 86.56 78 ALA A CA 1
ATOM 623 C C . ALA A 1 78 ? -3.610 1.632 5.519 1.00 86.56 78 ALA A C 1
ATOM 625 O O . ALA A 1 78 ? -4.321 1.918 6.475 1.00 86.56 78 ALA A O 1
ATOM 626 N N . SER A 1 79 ? -3.979 0.763 4.575 1.00 85.56 79 SER A N 1
ATOM 627 C CA . SER A 1 79 ? -5.305 0.137 4.518 1.00 85.56 79 SER A CA 1
ATOM 628 C C . SER A 1 79 ? -5.389 -1.193 5.262 1.00 85.56 79 SER A C 1
ATOM 630 O O . SER A 1 79 ? -6.405 -1.464 5.894 1.00 85.56 79 SER A O 1
ATOM 632 N N . PHE A 1 80 ? -4.350 -2.032 5.185 1.00 84.38 80 PHE A N 1
ATOM 633 C CA . PHE A 1 80 ? -4.407 -3.410 5.688 1.00 84.38 80 PHE A CA 1
ATOM 634 C C . PHE A 1 80 ? -3.595 -3.646 6.963 1.00 84.38 80 PHE A C 1
ATOM 636 O O . PHE A 1 80 ? -3.879 -4.603 7.676 1.00 84.38 80 PHE A O 1
ATOM 643 N N . ILE A 1 81 ? -2.586 -2.814 7.252 1.00 83.31 81 ILE A N 1
ATOM 644 C CA . ILE A 1 81 ? -1.686 -3.017 8.403 1.00 83.31 81 ILE A CA 1
ATOM 645 C C . ILE A 1 81 ? -1.953 -1.997 9.515 1.00 83.31 81 ILE A C 1
ATOM 647 O O . ILE A 1 81 ? -2.003 -2.352 10.692 1.00 83.31 81 ILE A O 1
ATOM 651 N N . ARG A 1 82 ? -2.124 -0.717 9.173 1.00 79.44 82 ARG A N 1
ATOM 652 C CA . ARG A 1 82 ? -2.427 0.335 10.148 1.00 79.44 82 ARG A CA 1
ATOM 653 C C . ARG A 1 82 ? -3.918 0.325 10.473 1.00 79.44 82 ARG A C 1
ATOM 655 O O . ARG A 1 82 ? -4.731 0.796 9.689 1.00 79.44 82 ARG A O 1
ATOM 662 N N . GLY A 1 83 ? -4.264 -0.161 11.663 1.00 71.50 83 GLY A N 1
ATOM 663 C CA . GLY A 1 83 ? -5.594 0.057 12.234 1.00 71.50 83 GLY A CA 1
ATOM 664 C C . GLY A 1 83 ? -5.894 1.553 12.442 1.00 71.50 83 GLY A C 1
ATOM 665 O O . GLY A 1 83 ? -4.961 2.368 12.466 1.00 71.50 83 GLY A O 1
ATOM 666 N N . PRO A 1 84 ? -7.177 1.934 12.605 1.00 67.19 84 PRO A N 1
ATOM 667 C CA . PRO A 1 84 ? -7.570 3.316 12.862 1.00 67.19 84 PRO A CA 1
ATOM 668 C C . PRO A 1 84 ? -6.891 3.807 14.142 1.00 67.19 84 PRO A C 1
ATOM 670 O O . PRO A 1 84 ? -7.226 3.395 15.251 1.00 67.19 84 PRO A O 1
ATOM 673 N N . ASN A 1 85 ? -5.884 4.664 13.984 1.00 78.12 85 ASN A N 1
ATOM 674 C CA . ASN A 1 85 ? -5.167 5.226 15.115 1.00 78.12 85 ASN A CA 1
ATOM 675 C C . ASN A 1 85 ? -6.092 6.246 15.809 1.00 78.12 85 ASN A C 1
ATOM 677 O O . ASN A 1 85 ? -6.525 7.196 15.147 1.00 78.12 85 ASN A O 1
ATOM 681 N N . PRO A 1 86 ? -6.384 6.098 17.113 1.00 77.50 86 PRO A N 1
ATOM 682 C CA . PRO A 1 86 ? -7.317 6.977 17.817 1.00 77.50 86 PRO A CA 1
ATOM 683 C C . PRO A 1 86 ? -6.890 8.448 17.755 1.00 77.50 86 PRO A C 1
ATOM 685 O O . PRO A 1 86 ? -7.741 9.325 17.640 1.00 77.50 86 PRO A O 1
ATOM 688 N N . SER A 1 87 ? -5.586 8.733 17.727 1.00 78.56 87 SER A N 1
ATOM 689 C CA . SER A 1 87 ? -5.054 10.090 17.576 1.00 78.56 87 SER A CA 1
ATOM 690 C C . SER A 1 87 ? -5.332 10.673 16.189 1.00 78.56 87 SER A C 1
ATOM 692 O O . SER A 1 87 ? -5.652 11.851 16.073 1.00 78.56 87 SER A O 1
ATOM 694 N N . LYS A 1 88 ? -5.264 9.856 15.127 1.00 80.75 88 LYS A N 1
ATOM 695 C CA . LYS A 1 88 ? -5.615 10.285 13.760 1.00 80.75 88 LYS A CA 1
ATOM 696 C C . LYS A 1 88 ? -7.106 10.591 13.649 1.00 80.75 88 LYS A C 1
ATOM 698 O O . LYS A 1 88 ? -7.461 11.622 13.092 1.00 80.75 88 LYS A O 1
ATOM 703 N N . VAL A 1 89 ? -7.950 9.732 14.223 1.00 84.25 89 VAL A N 1
ATOM 704 C CA . VAL A 1 89 ? -9.407 9.931 14.251 1.00 84.25 89 VAL A CA 1
ATOM 705 C C . VAL A 1 89 ? -9.759 11.196 15.029 1.00 84.25 89 VAL A C 1
ATOM 707 O O . VAL A 1 89 ? -10.511 12.027 14.531 1.00 84.25 89 VAL A O 1
ATOM 710 N N . LEU A 1 90 ? -9.165 11.392 16.209 1.00 85.38 90 LEU A N 1
ATOM 711 C CA . LEU A 1 90 ? -9.367 12.602 17.002 1.00 85.38 90 LEU A CA 1
ATOM 712 C C . LEU A 1 90 ? -8.944 13.857 16.232 1.00 85.38 90 LEU A C 1
ATOM 714 O O . LEU A 1 90 ? -9.668 14.846 16.222 1.00 85.38 90 LEU A O 1
ATOM 718 N N . GLN A 1 91 ? -7.808 13.806 15.537 1.00 85.88 91 GLN A N 1
ATOM 719 C CA . GLN A 1 91 ? -7.347 14.927 14.727 1.00 85.88 91 GLN A CA 1
ATOM 720 C C . GLN A 1 91 ? -8.283 15.216 13.547 1.00 85.88 91 GLN A C 1
ATOM 722 O O . GLN A 1 91 ? -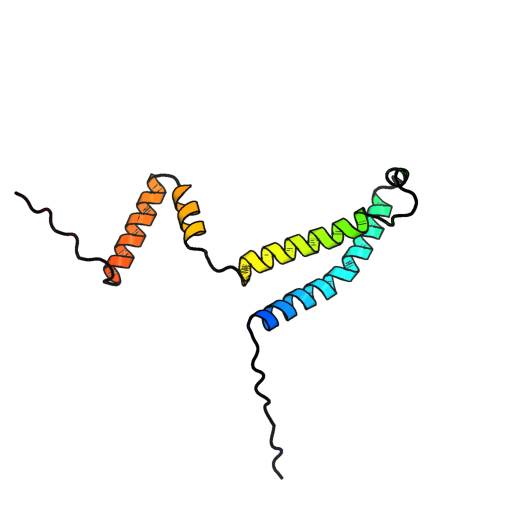8.543 16.378 13.257 1.00 85.88 91 GLN A O 1
ATOM 727 N N . GLN A 1 92 ? -8.847 14.188 12.909 1.00 85.81 92 GLN A N 1
ATOM 728 C CA . GLN A 1 92 ? -9.875 14.367 11.878 1.00 85.81 92 GLN A CA 1
ATOM 729 C C . GLN A 1 92 ? -11.154 14.998 12.446 1.00 85.81 92 GLN A C 1
ATOM 731 O O . GLN A 1 92 ? -11.751 15.843 11.785 1.00 85.81 92 GLN A O 1
ATOM 736 N N . LEU A 1 93 ? -11.549 14.639 13.671 1.00 87.81 93 LEU A N 1
ATOM 737 C CA . LEU A 1 93 ? -12.697 15.243 14.356 1.00 87.81 93 LEU A CA 1
ATOM 738 C C . LEU A 1 93 ? -12.451 16.709 14.729 1.00 87.81 93 LEU A C 1
ATOM 740 O O . LEU A 1 93 ? -13.361 17.522 14.615 1.00 87.81 93 LEU A O 1
ATOM 744 N N . LEU A 1 94 ? -11.225 17.053 15.128 1.00 86.38 94 LEU A N 1
ATOM 745 C CA . LEU A 1 94 ? -10.819 18.424 15.457 1.00 86.38 94 LEU A CA 1
ATOM 746 C C . LEU A 1 94 ? -10.742 19.342 14.228 1.00 86.38 94 LEU A C 1
ATOM 748 O O . LEU A 1 94 ? -10.817 20.556 14.374 1.00 86.38 94 LEU A O 1
ATOM 752 N N . MET A 1 95 ? -10.588 18.781 13.025 1.00 90.56 95 MET A N 1
ATOM 753 C CA . MET A 1 95 ? -10.619 19.545 11.770 1.00 90.56 95 MET A CA 1
ATOM 754 C C . MET A 1 95 ? -12.039 19.774 11.228 1.00 90.56 95 MET A C 1
ATOM 756 O O . MET A 1 95 ? -12.204 20.467 10.224 1.00 90.56 95 MET A O 1
ATOM 760 N N . LEU A 1 96 ? -13.058 19.180 11.850 1.00 87.81 96 LEU A N 1
ATOM 761 C CA . LEU A 1 96 ? -14.449 19.273 11.416 1.00 87.81 96 LEU A CA 1
ATOM 762 C C . LEU A 1 96 ? -15.084 20.604 11.856 1.00 87.81 96 LEU A C 1
ATOM 764 O O . LEU A 1 96 ? -14.609 21.254 12.785 1.00 87.81 96 LEU A O 1
ATOM 768 N N . GLN A 1 97 ? -16.182 21.023 11.214 1.00 89.06 97 GLN A N 1
ATOM 769 C CA . GLN A 1 97 ? -16.882 22.228 11.669 1.00 89.06 97 GLN A CA 1
ATOM 770 C C . GLN A 1 97 ? -17.439 22.050 13.093 1.00 89.06 97 GLN A C 1
ATOM 772 O O . GLN A 1 97 ? -17.929 20.962 13.410 1.00 89.06 97 GLN A O 1
ATOM 777 N N . PRO A 1 98 ? -17.489 23.121 13.914 1.00 87.69 98 PRO A N 1
ATOM 7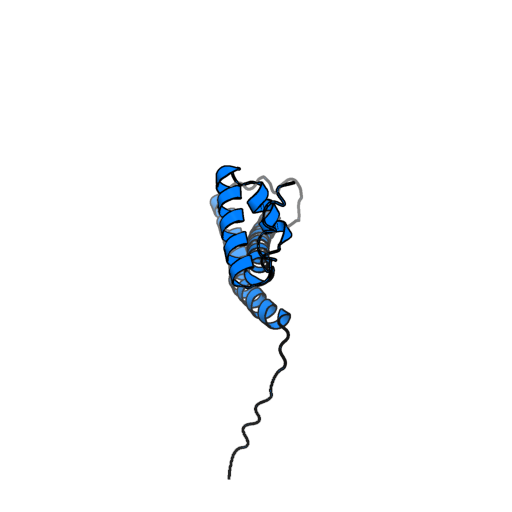78 C CA . PRO A 1 98 ? -17.953 23.039 15.303 1.00 87.69 98 PRO A CA 1
ATOM 779 C C . PRO A 1 98 ? -19.346 22.407 15.457 1.00 87.69 98 PRO A C 1
ATOM 781 O O . PRO A 1 98 ? -19.586 21.638 16.385 1.00 87.69 98 PRO A O 1
ATOM 784 N N . ILE A 1 99 ? -20.252 22.669 14.508 1.00 87.00 99 ILE A N 1
ATOM 785 C CA . ILE A 1 99 ? -21.608 22.094 14.478 1.00 87.00 99 ILE A CA 1
ATOM 786 C C . ILE A 1 99 ? -21.563 20.573 14.268 1.00 87.00 99 ILE A C 1
ATOM 788 O O . ILE A 1 99 ? -22.250 19.823 14.959 1.00 87.00 99 ILE A O 1
ATOM 792 N N . GLN A 1 100 ? -20.731 20.100 13.336 1.00 86.81 100 GLN A N 1
ATOM 793 C CA . GLN A 1 100 ? -20.580 18.670 13.062 1.00 86.81 100 GLN A CA 1
ATOM 794 C C . GLN A 1 100 ? -19.858 17.958 14.213 1.00 86.81 100 GLN A C 1
ATOM 796 O O . GLN A 1 100 ? -20.237 16.849 14.585 1.00 86.81 100 GLN A O 1
ATOM 801 N N . GLN A 1 101 ? -18.872 18.615 14.826 1.00 89.25 101 GLN A N 1
ATOM 802 C CA . GLN A 1 101 ? -18.166 18.110 16.000 1.00 89.25 101 GLN A CA 1
ATOM 803 C C . GLN A 1 101 ? -19.122 17.876 17.180 1.00 89.25 101 GLN A C 1
ATOM 805 O O . GLN A 1 101 ? -19.043 16.834 17.835 1.00 89.25 101 GLN A O 1
ATOM 810 N N . LEU A 1 102 ? -20.068 18.794 17.410 1.00 88.88 102 LEU A N 1
ATOM 811 C CA . LEU A 1 102 ? -21.091 18.651 18.449 1.00 88.88 102 LEU A CA 1
ATOM 812 C C . LEU A 1 102 ? -22.015 17.448 18.182 1.00 88.88 102 LEU A C 1
ATOM 814 O O . LEU A 1 102 ? -22.320 16.684 19.097 1.00 88.88 102 LEU A O 1
ATOM 818 N N . GLY A 1 103 ? -22.411 17.231 16.924 1.00 89.31 103 GLY A N 1
ATOM 819 C CA . GLY A 1 103 ? -23.222 16.073 16.529 1.00 89.31 103 GLY A CA 1
ATOM 820 C C . GLY A 1 103 ? -22.518 14.734 16.781 1.00 89.31 103 GLY A C 1
ATOM 821 O O . GLY A 1 103 ? -23.118 13.806 17.336 1.00 89.31 103 GLY A O 1
ATOM 822 N N . VAL A 1 104 ? -21.224 14.644 16.447 1.00 90.38 104 VAL A N 1
ATOM 823 C CA . VAL A 1 104 ? -20.416 13.451 16.750 1.00 90.38 104 VAL A CA 1
ATOM 824 C C . VAL A 1 104 ? -20.286 13.252 18.260 1.00 90.38 104 VAL A C 1
ATOM 826 O O . VAL A 1 104 ? -20.445 12.128 18.734 1.00 90.38 104 VAL A O 1
ATOM 829 N N . PHE A 1 105 ? -20.057 14.324 19.026 1.00 90.19 105 PHE A N 1
ATOM 830 C CA . PHE A 1 105 ? -19.973 14.256 20.486 1.00 90.19 105 PHE A CA 1
ATOM 831 C C . PHE A 1 105 ? -21.257 13.704 21.114 1.00 90.19 105 PHE A C 1
ATOM 833 O O . PHE A 1 105 ? -21.186 12.769 21.909 1.00 90.19 105 PHE A O 1
ATOM 840 N N . HIS A 1 106 ? -22.429 14.218 20.727 1.00 91.19 106 HIS A N 1
ATOM 841 C CA . HIS A 1 106 ? -23.707 13.735 21.258 1.00 91.19 106 HIS A CA 1
ATOM 842 C C . HIS A 1 106 ? -23.958 12.259 20.936 1.00 91.19 106 HIS A C 1
ATOM 844 O O . HIS A 1 106 ? -24.367 11.513 21.824 1.00 91.19 106 HIS A O 1
ATOM 850 N N . THR A 1 107 ? -23.655 11.832 19.706 1.00 89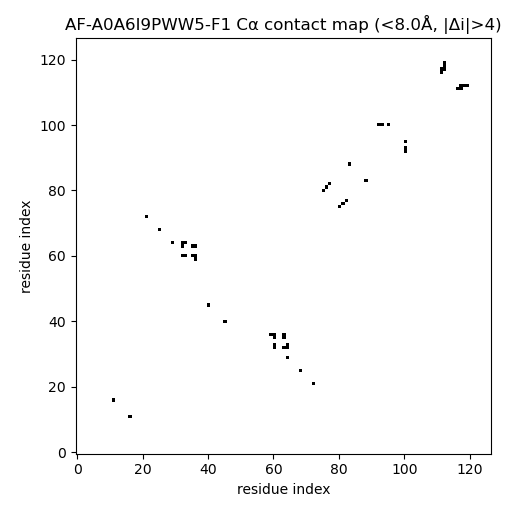.75 107 THR A N 1
ATOM 851 C CA . THR A 1 107 ? -23.811 10.432 19.270 1.00 89.75 107 THR A CA 1
ATOM 852 C C . THR A 1 107 ? -22.862 9.498 20.023 1.00 89.75 107 THR A C 1
ATOM 854 O O . THR A 1 107 ? -23.236 8.408 20.453 1.00 89.75 107 THR A O 1
ATOM 857 N N . LEU A 1 108 ? -21.613 9.925 20.223 1.00 89.62 108 LEU A N 1
ATOM 858 C CA . LEU A 1 108 ? -20.638 9.155 20.987 1.00 89.62 108 LEU A CA 1
ATOM 859 C C . LEU A 1 108 ? -21.046 9.061 22.463 1.00 89.62 108 LEU A C 1
ATOM 861 O O . LEU A 1 108 ? -20.977 7.990 23.063 1.00 89.62 108 LEU A O 1
ATOM 865 N N . HIS A 1 109 ? -21.509 10.170 23.038 1.00 88.69 109 HIS A N 1
ATOM 866 C CA . HIS A 1 109 ? -21.948 10.251 24.424 1.00 88.69 109 HIS A CA 1
ATOM 867 C C . HIS A 1 109 ? -23.192 9.388 24.698 1.00 88.69 109 HIS A C 1
ATOM 869 O O . HIS A 1 109 ? -23.233 8.697 25.718 1.00 88.69 109 HIS A O 1
ATOM 875 N N . SER A 1 110 ? -24.187 9.366 23.799 1.00 88.19 110 SER A N 1
ATOM 876 C CA . SER A 1 110 ? -25.363 8.494 23.942 1.00 88.19 110 SER A CA 1
ATOM 877 C C . SER A 1 110 ? -24.977 7.015 23.903 1.00 88.19 110 SER A C 1
ATOM 879 O O . SER A 1 110 ? -25.368 6.268 24.797 1.00 88.19 110 SER A O 1
ATOM 881 N N . HIS A 1 111 ? -24.124 6.606 22.960 1.0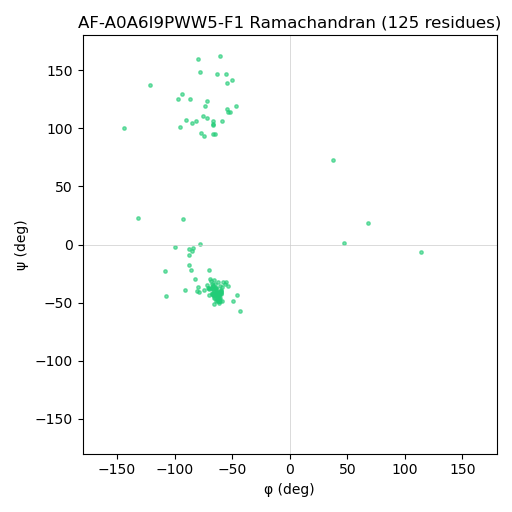0 91.06 111 HIS A N 1
ATOM 882 C CA . HIS A 1 111 ? -23.657 5.220 22.874 1.00 91.06 111 HIS A CA 1
ATOM 883 C C . HIS A 1 111 ? -22.826 4.778 24.081 1.00 91.06 111 HIS A C 1
ATOM 885 O O . HIS A 1 111 ? -22.953 3.645 24.547 1.00 91.06 111 HIS A O 1
ATOM 891 N N . LEU A 1 112 ? -21.970 5.651 24.613 1.00 88.56 112 LEU A N 1
ATOM 892 C CA . LEU A 1 112 ? -21.192 5.344 25.815 1.00 88.56 112 LEU A CA 1
ATOM 893 C C . LEU A 1 112 ? -22.084 5.215 27.058 1.00 88.56 112 LEU A C 1
ATOM 895 O O . LEU A 1 112 ? -21.812 4.377 27.920 1.00 88.56 112 LEU A O 1
ATOM 899 N N . ARG A 1 113 ? -23.171 5.992 27.128 1.00 87.62 113 ARG A N 1
ATOM 900 C CA . ARG A 1 113 ? -24.182 5.880 28.185 1.00 87.62 113 ARG A CA 1
ATOM 901 C C . ARG A 1 113 ? -24.998 4.590 28.064 1.00 87.62 113 ARG A C 1
ATOM 903 O O . ARG A 1 113 ? -25.176 3.912 29.068 1.00 87.62 113 ARG A O 1
ATOM 910 N N . GLU A 1 114 ? -25.427 4.213 26.860 1.00 89.12 114 GLU A N 1
ATOM 911 C CA . GLU A 1 114 ? -26.118 2.935 26.599 1.00 89.12 114 GLU A CA 1
ATOM 912 C C . GLU A 1 114 ? -25.262 1.724 26.985 1.00 89.12 114 GLU A C 1
ATOM 914 O O . GLU A 1 114 ? -25.769 0.737 27.511 1.00 89.12 114 GLU A O 1
ATOM 919 N N . ARG A 1 115 ? -23.945 1.810 26.775 1.00 88.62 115 ARG A N 1
ATOM 920 C CA . ARG A 1 115 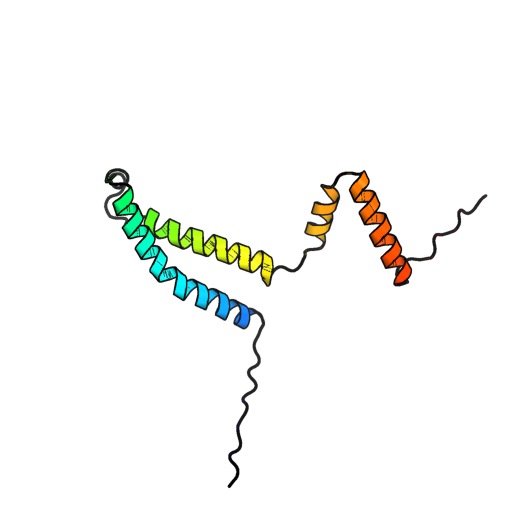? -22.988 0.772 27.182 1.00 88.62 115 ARG A CA 1
ATOM 921 C C . ARG A 1 115 ? -22.648 0.784 28.676 1.00 88.62 115 ARG A C 1
ATOM 923 O O . ARG A 1 115 ? -21.826 -0.025 29.098 1.00 88.62 115 ARG A O 1
ATOM 930 N N . GLY A 1 116 ? -23.229 1.691 29.466 1.00 86.00 116 GLY A N 1
ATOM 931 C CA . GLY A 1 116 ? -22.980 1.805 30.906 1.00 86.00 116 GLY A CA 1
ATOM 932 C C . GLY A 1 116 ? -21.567 2.277 31.268 1.00 86.00 116 GLY A C 1
ATOM 933 O O . GLY A 1 116 ? -21.130 2.076 32.396 1.00 86.00 116 GLY A O 1
ATOM 934 N N . MET A 1 117 ? -20.834 2.886 30.327 1.00 83.81 117 MET A N 1
ATOM 935 C CA . MET A 1 117 ? -19.449 3.335 30.539 1.00 83.81 117 MET A CA 1
ATOM 936 C C . MET A 1 117 ? -19.348 4.752 31.123 1.00 83.81 117 MET A C 1
ATOM 938 O O . MET A 1 117 ? -18.257 5.186 31.483 1.00 83.81 117 MET A O 1
ATOM 942 N N . LEU A 1 118 ? -20.464 5.482 31.209 1.00 81.12 118 LEU A N 1
ATOM 943 C CA . LEU A 1 118 ? -20.537 6.826 31.783 1.00 81.12 118 LEU A CA 1
ATOM 944 C C . LEU A 1 118 ? -21.528 6.849 32.954 1.00 81.12 118 LEU A C 1
ATOM 946 O O . LEU A 1 118 ? -22.627 6.301 32.811 1.00 81.12 118 LEU A O 1
ATOM 950 N N . PRO A 1 119 ? -21.196 7.520 34.075 1.00 77.88 119 PRO A N 1
ATOM 951 C CA . PRO A 1 119 ? -22.156 7.785 35.138 1.00 77.88 119 PRO A CA 1
ATOM 952 C C . PRO A 1 119 ? -23.398 8.509 34.587 1.00 77.88 119 PRO A C 1
ATOM 954 O O . PRO A 1 119 ? -23.277 9.315 33.650 1.00 77.88 119 PRO A O 1
ATOM 957 N N . PRO A 1 120 ? -24.602 8.259 35.140 1.00 66.56 120 PRO A N 1
ATOM 958 C CA . PRO A 1 120 ? -25.757 9.099 34.844 1.00 66.56 120 PRO A CA 1
ATOM 959 C C . PRO A 1 120 ? -25.379 10.551 35.144 1.00 66.56 120 PRO A C 1
ATOM 961 O O . PRO A 1 120 ? -24.651 10.804 36.105 1.00 66.56 120 PRO A O 1
ATOM 964 N N . ALA A 1 121 ? -25.803 11.480 34.276 1.00 63.69 121 ALA A N 1
ATOM 965 C CA . ALA A 1 121 ? -25.511 12.900 34.453 1.00 63.69 121 ALA A CA 1
ATOM 966 C C . ALA A 1 121 ? -25.815 13.264 35.904 1.00 63.69 121 ALA A C 1
ATOM 968 O O . ALA A 1 121 ? -26.950 13.069 36.342 1.00 63.69 121 ALA A O 1
ATOM 969 N N . ALA A 1 122 ? -24.796 13.718 36.638 1.00 58.72 122 ALA A N 1
ATOM 970 C CA . ALA A 1 122 ? -25.015 14.309 37.941 1.00 58.72 122 ALA A CA 1
ATOM 971 C C . ALA A 1 122 ? -26.087 15.375 37.727 1.00 58.72 122 ALA A C 1
ATOM 973 O O . ALA A 1 122 ? -25.895 16.304 36.937 1.00 58.72 122 ALA A O 1
ATOM 974 N N . ALA A 1 123 ? -27.259 15.150 38.322 1.00 49.94 123 ALA A N 1
ATOM 975 C CA . ALA A 1 123 ? -28.314 16.140 38.333 1.00 49.94 123 ALA A CA 1
ATOM 976 C C . ALA A 1 123 ? -27.692 17.456 38.818 1.00 49.94 123 ALA A C 1
ATOM 978 O O . ALA A 1 123 ? -26.816 17.405 39.689 1.00 49.94 123 ALA A O 1
ATOM 979 N N . PRO A 1 124 ? -28.083 18.613 38.260 1.00 56.31 124 PRO A N 1
ATOM 980 C CA . PRO A 1 124 ? -27.632 19.881 38.801 1.00 56.31 124 PRO A CA 1
ATOM 981 C C . PRO A 1 124 ? -27.970 19.877 40.292 1.00 56.31 124 PRO A C 1
ATOM 983 O O . PRO A 1 124 ? -29.139 19.789 40.669 1.00 56.31 124 PRO A O 1
ATOM 986 N N . GLN A 1 125 ? -26.936 19.884 41.134 1.00 48.28 125 GLN A N 1
ATOM 987 C CA . GLN A 1 125 ? -27.093 20.225 42.535 1.00 48.28 125 GLN A CA 1
ATOM 988 C C . GLN A 1 125 ? -27.489 21.698 42.525 1.00 48.28 125 GLN A C 1
ATOM 990 O O . GLN A 1 125 ? -26.650 22.575 42.341 1.00 48.28 125 GLN A O 1
ATOM 995 N N . ALA A 1 126 ? -28.798 21.934 42.566 1.00 44.66 126 ALA A N 1
ATOM 996 C CA . ALA A 1 126 ? -29.354 23.210 42.950 1.00 44.66 126 ALA A CA 1
ATOM 997 C C . ALA A 1 126 ? -29.016 23.392 44.434 1.00 44.66 126 ALA A C 1
ATOM 999 O O . ALA A 1 126 ? -29.603 22.722 45.286 1.00 44.66 126 ALA A O 1
ATOM 1000 N N . GLU A 1 127 ? -28.020 24.230 44.702 1.00 38.59 127 GLU A N 1
ATOM 1001 C CA . GLU A 1 127 ? -27.918 25.003 45.939 1.00 38.59 127 GLU A CA 1
ATOM 1002 C C . GLU A 1 127 ? -28.273 26.454 45.606 1.00 38.59 127 GLU A C 1
ATOM 1004 O O . GLU A 1 127 ? -27.820 26.933 44.536 1.00 38.59 127 GLU A O 1
#